Protein AF-A0A7C4WD58-F1 (afdb_monomer_lite)

Sequence (73 aa):
INGIKIEVVSPTNKEFCMNCSRIRITSDGKIKPCLMRWNNHVDILGPMRMGASDDELKKIFIKAISLRAPFYK

Foldseek 3Di:
DPDDDDDDDDPDDLVCLVPDQDWDADPQAWIRLEPPDDPLTFHLVVCVVVPHDPVVSVVSVVSSNVSRDRPRD

pLDDT: mean 92.33, std 8.52, range [52.28, 98.5]

Structure (mmCIF, N/CA/C/O backbone):
data_AF-A0A7C4WD58-F1
#
_entry.id   AF-A0A7C4WD58-F1
#
loop_
_atom_site.group_PDB
_atom_site.id
_atom_site.type_symbol
_atom_site.label_atom_id
_atom_site.label_alt_id
_atom_site.label_comp_id
_atom_site.label_asym_id
_atom_site.label_entity_id
_atom_site.label_seq_id
_atom_site.pdbx_PDB_ins_code
_atom_site.Cartn_x
_atom_site.Cartn_y
_atom_site.Cartn_z
_atom_site.occupancy
_atom_site.B_iso_or_equiv
_atom_site.auth_seq_id
_atom_site.auth_comp_id
_atom_site.auth_asym_id
_atom_site.auth_atom_id
_atom_site.pdbx_PDB_model_num
ATOM 1 N N . ILE A 1 1 ? -42.628 -9.268 13.003 1.00 52.28 1 ILE A N 1
ATOM 2 C CA . ILE A 1 1 ? -41.696 -8.417 12.224 1.00 52.28 1 ILE A CA 1
ATOM 3 C C . ILE A 1 1 ? -40.300 -8.900 12.572 1.00 52.28 1 ILE A C 1
ATOM 5 O O . ILE A 1 1 ? -39.885 -8.729 13.711 1.00 52.28 1 ILE A O 1
ATOM 9 N N . ASN A 1 2 ? -39.658 -9.630 11.658 1.00 62.16 2 ASN A N 1
ATOM 10 C CA . ASN A 1 2 ? -38.337 -10.217 11.885 1.00 62.16 2 ASN A CA 1
ATOM 11 C C . ASN A 1 2 ? -37.344 -9.089 12.191 1.00 62.16 2 ASN A C 1
ATOM 13 O O . ASN A 1 2 ? -37.197 -8.172 11.385 1.00 62.16 2 ASN A O 1
ATOM 17 N N . GLY A 1 3 ? -36.757 -9.122 13.390 1.00 76.44 3 GLY A N 1
ATOM 18 C CA . GLY A 1 3 ? -35.923 -8.052 13.931 1.00 76.44 3 GLY A CA 1
ATOM 19 C C . GLY A 1 3 ? -34.794 -7.672 12.977 1.00 76.44 3 GLY A C 1
ATOM 20 O O . GLY A 1 3 ? -34.004 -8.518 12.564 1.00 76.44 3 GLY A O 1
ATOM 21 N N . ILE A 1 4 ? -34.741 -6.392 12.613 1.00 82.38 4 ILE A N 1
ATOM 22 C CA . ILE A 1 4 ? -33.711 -5.846 11.731 1.00 82.38 4 ILE A CA 1
ATOM 23 C C . ILE A 1 4 ? -32.405 -5.771 12.518 1.00 82.38 4 ILE A C 1
ATOM 25 O O . ILE A 1 4 ? -32.358 -5.200 13.608 1.00 82.38 4 ILE A O 1
ATOM 29 N N . LYS A 1 5 ? -31.336 -6.339 11.958 1.00 86.12 5 LYS A N 1
ATOM 30 C CA . LYS A 1 5 ? -29.990 -6.241 12.523 1.00 86.12 5 LYS A CA 1
ATOM 31 C C . LYS A 1 5 ? -29.277 -5.038 11.909 1.00 86.12 5 LYS A C 1
ATOM 33 O O . LYS A 1 5 ? -29.146 -4.955 10.692 1.00 86.12 5 LYS A O 1
ATOM 38 N N . ILE A 1 6 ? -28.823 -4.124 12.760 1.00 89.38 6 ILE A N 1
ATOM 39 C CA . ILE A 1 6 ? -28.046 -2.939 12.384 1.00 89.38 6 ILE A CA 1
ATOM 40 C C . ILE A 1 6 ? -26.664 -3.075 13.023 1.00 89.38 6 ILE A C 1
ATOM 42 O O . ILE A 1 6 ? -26.566 -3.369 14.213 1.00 89.38 6 ILE A O 1
ATOM 46 N N . GLU A 1 7 ? -25.608 -2.856 12.242 1.00 84.12 7 GLU A N 1
ATOM 47 C CA . GLU A 1 7 ? -24.229 -2.795 12.729 1.00 84.12 7 GLU A CA 1
ATOM 48 C C . GLU A 1 7 ? -23.646 -1.412 12.435 1.00 84.12 7 GLU A C 1
ATOM 50 O O . GLU A 1 7 ? -23.737 -0.908 11.315 1.00 84.12 7 GLU A O 1
ATOM 55 N N . VAL A 1 8 ? -23.052 -0.793 13.454 1.00 86.50 8 VAL A N 1
ATOM 56 C CA . VAL A 1 8 ? -22.409 0.516 13.339 1.00 86.50 8 VAL A CA 1
ATOM 57 C C . VAL A 1 8 ? -20.903 0.308 13.255 1.00 86.50 8 VAL A C 1
ATOM 59 O O . VAL A 1 8 ? -20.275 -0.144 14.211 1.00 86.50 8 VAL A O 1
ATOM 62 N N . VAL A 1 9 ? -20.311 0.672 12.119 1.00 81.06 9 VAL A N 1
ATOM 63 C CA . VAL A 1 9 ? -18.863 0.577 11.907 1.00 81.06 9 VAL A CA 1
ATOM 64 C C . VAL A 1 9 ? -18.226 1.931 12.197 1.00 81.06 9 VAL A C 1
ATOM 66 O O . VAL A 1 9 ? -18.385 2.882 11.432 1.00 81.06 9 VAL A O 1
ATOM 69 N N . SER A 1 10 ? -17.476 2.022 13.296 1.00 81.62 10 SER A N 1
ATOM 70 C CA . SER A 1 10 ? -16.690 3.223 13.590 1.00 81.62 10 SER A CA 1
ATOM 71 C C . SER A 1 10 ? -15.490 3.329 12.634 1.00 81.62 10 SER A C 1
ATOM 73 O O . SER A 1 10 ? -14.724 2.366 12.515 1.00 81.62 10 SER A O 1
ATOM 75 N N . PRO A 1 11 ? -15.265 4.483 11.975 1.00 72.56 11 PRO A N 1
ATOM 76 C CA . PRO A 1 11 ? -14.137 4.670 11.058 1.00 72.56 11 PRO A CA 1
ATOM 77 C C . PRO A 1 11 ? -12.779 4.698 11.779 1.00 72.56 11 PRO A C 1
ATOM 79 O O . PRO A 1 11 ? -11.735 4.514 11.150 1.00 72.56 11 PRO A O 1
ATOM 82 N N . THR A 1 12 ? -12.781 4.908 13.097 1.00 77.12 12 THR A N 1
ATOM 83 C CA . THR A 1 12 ? -11.585 4.996 13.937 1.00 77.12 12 THR A CA 1
ATOM 84 C C . THR A 1 12 ? -11.539 3.816 14.896 1.00 77.12 12 THR A C 1
ATOM 86 O O . THR A 1 12 ? -11.929 3.911 16.058 1.00 77.12 12 THR A O 1
ATOM 89 N N . ASN A 1 13 ? -11.073 2.678 14.391 1.00 82.75 13 ASN A N 1
ATOM 90 C CA . ASN A 1 13 ? -10.905 1.464 15.177 1.00 82.75 13 ASN A CA 1
ATOM 91 C C . ASN A 1 13 ? -9.476 0.916 14.999 1.00 82.75 13 ASN A C 1
ATOM 93 O O . ASN A 1 13 ? -9.047 0.595 13.885 1.00 82.75 13 ASN A O 1
ATOM 97 N N . LYS A 1 14 ? -8.736 0.826 16.112 1.00 86.94 14 LYS A N 1
ATOM 98 C CA . LYS A 1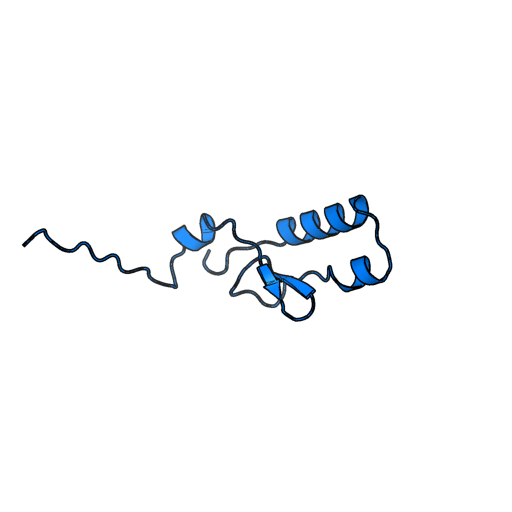 14 ? -7.367 0.292 16.174 1.00 86.94 14 LYS A CA 1
ATOM 99 C C . LYS A 1 14 ? -7.310 -1.171 15.737 1.00 86.94 14 LYS A C 1
ATOM 101 O O . LYS A 1 14 ? -6.461 -1.524 14.926 1.00 86.94 14 LYS A O 1
ATOM 106 N N . GLU A 1 15 ? -8.240 -1.998 16.197 1.00 87.81 15 GLU A N 1
ATOM 107 C CA . GLU A 1 15 ? -8.326 -3.417 15.843 1.00 87.81 15 GLU A CA 1
ATOM 108 C C . GLU A 1 15 ? -8.592 -3.604 14.344 1.00 87.81 15 GLU A C 1
ATOM 110 O O . GLU A 1 15 ? -7.906 -4.380 13.677 1.00 87.81 15 GLU A O 1
ATOM 115 N N . PHE A 1 16 ? -9.488 -2.795 13.769 1.00 88.62 16 PHE A N 1
ATOM 116 C CA . PHE A 1 16 ? -9.702 -2.781 12.320 1.00 88.62 16 PHE A CA 1
ATOM 117 C C . PHE A 1 16 ? -8.428 -2.392 11.560 1.00 88.62 16 PHE A C 1
ATOM 119 O O . PHE A 1 16 ? -8.091 -2.999 10.544 1.00 88.62 16 PHE A O 1
ATOM 126 N N . CYS A 1 17 ? -7.690 -1.389 12.041 1.00 91.44 17 CYS A N 1
ATOM 127 C CA . CYS A 1 17 ? -6.451 -0.956 11.399 1.00 91.44 17 CYS A CA 1
ATOM 128 C C . CYS A 1 17 ? -5.351 -2.021 11.458 1.00 91.44 17 CYS A C 1
ATOM 130 O O . CYS A 1 17 ? -4.652 -2.213 10.459 1.00 91.44 17 CYS A O 1
ATOM 132 N N . MET A 1 18 ? -5.222 -2.722 12.586 1.00 91.06 18 MET A N 1
ATOM 133 C CA . MET A 1 18 ? -4.260 -3.811 12.756 1.00 91.06 18 MET A CA 1
ATOM 134 C C . MET A 1 18 ? -4.582 -5.002 11.847 1.00 91.06 18 MET A C 1
ATOM 136 O O . MET A 1 18 ? -3.674 -5.532 11.212 1.00 91.06 18 MET A O 1
ATOM 140 N N . ASN A 1 19 ? -5.866 -5.336 11.693 1.00 91.19 19 ASN A N 1
ATOM 141 C CA . ASN A 1 19 ? -6.328 -6.465 10.878 1.00 91.19 19 ASN A CA 1
ATOM 142 C C . ASN A 1 19 ? -6.566 -6.127 9.394 1.00 91.19 19 ASN A C 1
ATOM 144 O O . ASN A 1 19 ? -6.776 -7.016 8.572 1.00 91.19 19 ASN A O 1
ATOM 148 N N . CYS A 1 20 ? -6.551 -4.848 9.011 1.00 92.12 20 CYS A N 1
ATOM 149 C CA . CYS A 1 20 ? -6.763 -4.438 7.623 1.00 92.12 20 CYS A CA 1
ATOM 150 C C . CYS A 1 20 ? -5.688 -5.060 6.721 1.00 92.12 20 CYS A C 1
ATOM 152 O O . CYS A 1 20 ? -4.520 -4.924 7.024 1.00 92.12 20 CYS A O 1
ATOM 154 N N . SER A 1 21 ? -6.015 -5.638 5.569 1.00 93.50 21 SER A N 1
ATOM 155 C CA . SER A 1 21 ? -5.028 -6.120 4.575 1.00 93.50 21 SER A CA 1
ATOM 156 C C . SER A 1 21 ? -5.107 -5.364 3.242 1.00 93.50 21 SER A C 1
ATOM 158 O O . SER A 1 21 ? -4.416 -5.681 2.279 1.00 93.50 21 SER A O 1
ATOM 160 N N . ARG A 1 22 ? -5.953 -4.328 3.177 1.00 94.06 22 ARG A N 1
ATOM 161 C CA . ARG A 1 22 ? -6.296 -3.635 1.934 1.00 94.06 22 ARG A CA 1
ATOM 162 C C . ARG A 1 22 ? -5.196 -2.678 1.475 1.00 94.06 22 ARG A C 1
ATOM 164 O O . ARG A 1 22 ? -4.863 -1.728 2.184 1.00 94.06 22 ARG A O 1
ATOM 171 N N . ILE A 1 23 ? -4.767 -2.859 0.233 1.00 94.56 23 ILE A N 1
ATOM 172 C CA . ILE A 1 23 ? -3.894 -1.956 -0.527 1.00 94.56 23 ILE A CA 1
ATOM 173 C C . ILE A 1 23 ? -4.751 -1.221 -1.566 1.00 94.56 23 ILE A C 1
ATOM 175 O O . ILE A 1 23 ? -5.801 -1.717 -1.974 1.00 94.56 23 ILE A O 1
ATOM 179 N N . ARG A 1 24 ? -4.362 -0.001 -1.939 1.00 96.56 24 ARG A N 1
ATOM 180 C CA . ARG A 1 24 ? -5.073 0.837 -2.918 1.00 96.56 24 ARG A CA 1
ATOM 181 C C . ARG A 1 24 ? -4.098 1.389 -3.954 1.00 96.56 24 ARG A C 1
ATOM 183 O O . ARG A 1 24 ? -2.894 1.379 -3.718 1.00 96.56 24 ARG A O 1
ATOM 190 N N . ILE A 1 25 ? -4.631 1.915 -5.051 1.00 97.12 25 ILE A N 1
ATOM 191 C CA . ILE A 1 25 ? -3.895 2.716 -6.034 1.00 97.12 25 ILE A CA 1
ATOM 192 C C . ILE A 1 25 ? -4.535 4.108 -6.073 1.00 97.12 25 ILE A C 1
ATOM 194 O O . ILE A 1 25 ? -5.759 4.230 -6.011 1.00 97.12 25 ILE A O 1
ATOM 198 N N . THR A 1 26 ? -3.718 5.157 -6.089 1.00 97.44 26 THR A N 1
ATOM 199 C CA . THR A 1 26 ? -4.170 6.542 -6.280 1.00 97.44 26 THR A CA 1
ATOM 200 C C . THR A 1 26 ? -4.455 6.822 -7.755 1.00 97.44 26 THR A C 1
ATOM 202 O O . THR A 1 26 ? -3.958 6.123 -8.634 1.00 97.44 26 THR A O 1
ATOM 205 N N . SER A 1 27 ? -5.230 7.865 -8.056 1.00 97.19 27 SER A N 1
ATOM 206 C CA . SER A 1 27 ? -5.539 8.242 -9.445 1.00 97.19 27 SER A CA 1
ATOM 207 C C . SER A 1 27 ? -4.300 8.582 -10.283 1.00 97.19 27 SER A C 1
ATOM 209 O O . SER A 1 27 ? -4.321 8.396 -11.494 1.00 97.19 27 SER A O 1
ATOM 211 N N . ASP A 1 28 ? -3.214 9.034 -9.650 1.00 97.00 28 ASP A N 1
ATOM 212 C CA . ASP A 1 28 ? -1.915 9.294 -10.280 1.00 97.00 28 ASP A CA 1
ATOM 213 C C . ASP A 1 28 ? -0.995 8.059 -10.344 1.00 97.00 28 ASP A C 1
ATOM 215 O O . ASP A 1 28 ? 0.156 8.176 -10.753 1.00 97.00 28 ASP A O 1
ATOM 219 N N . GLY A 1 29 ? -1.484 6.869 -9.975 1.00 97.38 29 GLY A N 1
ATOM 220 C CA . GLY A 1 29 ? -0.773 5.611 -10.208 1.00 97.38 29 GLY A CA 1
ATOM 221 C C . GLY A 1 29 ? 0.271 5.243 -9.154 1.00 97.38 29 GLY A C 1
ATOM 222 O O . GLY A 1 29 ? 1.264 4.587 -9.472 1.00 97.38 29 GLY A O 1
ATOM 223 N N . LYS A 1 30 ? 0.051 5.624 -7.891 1.00 98.25 30 LYS A N 1
ATOM 224 C CA . LYS A 1 30 ? 0.890 5.212 -6.758 1.00 98.25 30 LYS A CA 1
ATOM 225 C C . LYS A 1 30 ? 0.180 4.169 -5.905 1.00 98.25 30 LYS A C 1
ATOM 227 O O . LYS A 1 30 ? -0.999 4.303 -5.579 1.00 98.25 30 LYS A O 1
ATOM 232 N N . ILE A 1 31 ? 0.912 3.152 -5.466 1.00 98.12 31 ILE A N 1
ATOM 233 C CA . ILE A 1 31 ? 0.451 2.205 -4.454 1.00 98.12 31 ILE A CA 1
ATOM 234 C C . ILE A 1 31 ? 0.305 2.954 -3.127 1.00 98.12 31 ILE A C 1
ATOM 236 O O . ILE A 1 31 ? 1.242 3.599 -2.658 1.00 98.12 31 ILE A O 1
ATOM 240 N N . LYS A 1 32 ? -0.875 2.845 -2.515 1.00 97.56 32 LYS A N 1
ATOM 241 C CA . LYS A 1 32 ? -1.261 3.439 -1.231 1.00 97.56 32 LYS A CA 1
ATOM 242 C C . LYS A 1 32 ? -1.517 2.328 -0.201 1.00 97.56 32 LYS A C 1
ATOM 244 O O . LYS A 1 32 ? -2.618 1.766 -0.169 1.00 97.56 32 LYS A O 1
ATOM 249 N N . PRO A 1 33 ? -0.538 2.011 0.668 1.00 96.06 33 PRO A N 1
ATOM 250 C CA . PRO A 1 33 ? -0.649 0.900 1.620 1.00 96.06 33 PRO A CA 1
ATOM 251 C C . PRO A 1 33 ? -1.635 1.146 2.772 1.00 96.06 33 PRO A C 1
ATOM 253 O O . PRO A 1 33 ? -2.098 0.204 3.409 1.00 96.06 33 PRO A O 1
ATOM 256 N N . CYS A 1 34 ? -1.958 2.407 3.074 1.00 95.12 34 CYS A N 1
ATOM 257 C CA . CYS A 1 34 ? -2.936 2.782 4.093 1.00 95.12 34 CYS A CA 1
ATOM 258 C C . CYS A 1 34 ? -3.790 3.951 3.591 1.00 95.12 34 CYS A C 1
ATOM 260 O O . CYS A 1 34 ? -3.262 4.918 3.047 1.00 95.12 34 CYS A O 1
ATOM 262 N N . LEU A 1 35 ? -5.109 3.887 3.805 1.00 94.00 35 LEU A N 1
ATOM 263 C CA . LEU A 1 35 ? -6.042 4.933 3.367 1.00 94.00 35 LEU A CA 1
ATOM 264 C C . LEU A 1 35 ? -5.706 6.305 3.971 1.00 94.00 35 LEU A C 1
ATOM 266 O O . LEU A 1 35 ? -5.754 7.307 3.267 1.00 94.00 35 LEU A O 1
ATOM 270 N N . MET A 1 36 ? -5.323 6.330 5.248 1.00 93.12 36 MET A N 1
ATOM 271 C CA . MET A 1 36 ? -5.136 7.566 6.016 1.00 93.12 36 MET A CA 1
ATOM 272 C C . MET A 1 36 ? -3.691 8.087 6.014 1.00 93.12 36 MET A C 1
ATOM 274 O O . MET A 1 36 ? -3.423 9.149 6.565 1.00 93.12 36 MET A O 1
ATOM 278 N N . ARG A 1 37 ? -2.735 7.370 5.401 1.00 92.94 37 ARG A N 1
ATOM 279 C CA . ARG A 1 37 ? -1.334 7.820 5.309 1.00 92.94 37 ARG A CA 1
ATOM 280 C C . ARG A 1 37 ? -1.034 8.434 3.951 1.00 92.94 37 ARG A C 1
ATOM 282 O O . ARG A 1 37 ? -1.479 7.928 2.920 1.00 92.94 37 ARG A O 1
ATOM 289 N N . TRP A 1 38 ? -0.245 9.507 3.965 1.00 93.31 38 TRP A N 1
ATOM 290 C CA . TRP A 1 38 ? 0.160 10.229 2.757 1.00 93.31 38 TRP A CA 1
ATOM 291 C C . TRP A 1 38 ? 1.645 10.108 2.411 1.00 93.31 38 TRP A C 1
ATOM 293 O O . TRP A 1 38 ? 2.025 10.312 1.264 1.00 93.31 38 TRP A O 1
ATOM 303 N N . ASN A 1 39 ? 2.469 9.686 3.366 1.00 94.38 39 ASN A N 1
ATOM 304 C CA . ASN A 1 39 ? 3.927 9.697 3.273 1.00 94.38 39 ASN A CA 1
ATOM 305 C C . ASN A 1 39 ? 4.565 8.348 2.891 1.00 94.38 39 ASN A C 1
ATOM 307 O O . ASN A 1 39 ? 5.784 8.241 2.903 1.00 94.38 39 ASN A O 1
ATOM 311 N N . ASN A 1 40 ? 3.774 7.316 2.582 1.00 94.62 40 ASN A N 1
ATOM 312 C CA . ASN A 1 40 ? 4.273 5.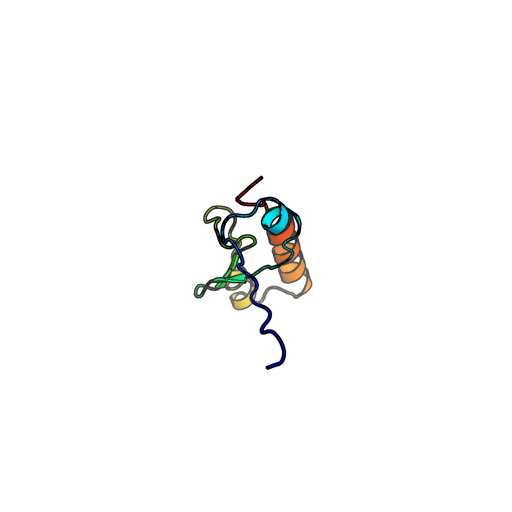970 2.271 1.00 94.62 40 ASN A CA 1
ATOM 313 C C . ASN A 1 40 ? 3.750 5.424 0.932 1.00 94.62 40 ASN A C 1
ATOM 315 O O . ASN A 1 40 ? 3.591 4.216 0.765 1.00 94.62 40 ASN A O 1
ATOM 319 N N . HIS A 1 41 ? 3.450 6.324 -0.003 1.00 97.00 41 HIS A N 1
ATOM 320 C CA . HIS A 1 41 ? 3.062 5.958 -1.358 1.00 97.00 41 HIS A CA 1
ATOM 321 C C . HIS A 1 41 ? 4.274 5.538 -2.184 1.00 97.00 41 HIS A C 1
ATOM 323 O O . HIS A 1 41 ? 5.357 6.099 -2.030 1.00 97.00 41 HIS A O 1
ATOM 329 N N . VAL A 1 42 ? 4.074 4.591 -3.095 1.00 98.19 42 VAL A N 1
ATOM 330 C CA . VAL A 1 42 ? 5.126 4.103 -3.994 1.00 98.19 42 VAL A CA 1
ATOM 331 C C . VAL A 1 42 ? 4.635 4.198 -5.430 1.00 98.19 42 VAL A C 1
ATOM 333 O O . VAL A 1 42 ? 3.582 3.655 -5.743 1.00 98.19 42 VAL A O 1
ATOM 336 N N . ASP A 1 43 ? 5.371 4.895 -6.293 1.00 98.00 43 ASP A N 1
ATOM 337 C CA . ASP A 1 43 ? 5.043 4.971 -7.718 1.00 98.00 43 ASP A CA 1
ATOM 338 C C . ASP A 1 43 ? 5.190 3.599 -8.387 1.00 98.00 43 ASP A C 1
ATOM 340 O O . ASP A 1 43 ? 6.215 2.933 -8.236 1.00 98.00 43 ASP A O 1
ATOM 344 N N . ILE A 1 44 ? 4.144 3.180 -9.097 1.00 98.19 44 ILE A N 1
ATOM 345 C CA . ILE A 1 44 ? 4.137 1.962 -9.915 1.00 98.19 44 ILE A CA 1
ATOM 346 C C . ILE A 1 44 ? 3.889 2.299 -11.388 1.00 98.19 44 ILE A C 1
ATOM 348 O O . ILE A 1 44 ? 4.415 1.626 -12.270 1.00 98.19 44 ILE A O 1
ATOM 352 N N . LEU A 1 45 ? 3.155 3.381 -11.668 1.00 98.12 45 LEU A N 1
ATOM 353 C CA . LEU A 1 45 ? 2.799 3.776 -13.024 1.00 98.12 45 LEU A CA 1
ATOM 354 C C . LEU A 1 45 ? 4.004 4.265 -13.833 1.00 98.12 45 LEU A C 1
ATOM 356 O O . LEU A 1 45 ? 4.086 3.952 -15.020 1.00 98.12 45 LEU A O 1
ATOM 360 N N . GLY A 1 46 ? 4.941 4.997 -13.218 1.00 98.25 46 GLY A N 1
ATOM 361 C CA . GLY A 1 46 ? 6.186 5.409 -13.875 1.00 98.25 46 GLY A CA 1
ATOM 362 C C . GLY A 1 46 ? 6.992 4.211 -14.397 1.00 98.25 46 GLY A C 1
ATOM 363 O O . GLY A 1 46 ? 7.193 4.114 -15.609 1.00 98.25 46 GLY A O 1
ATOM 364 N N . PRO A 1 47 ? 7.386 3.256 -13.532 1.00 98.06 47 PRO A N 1
ATOM 365 C CA . PRO A 1 47 ? 8.060 2.022 -13.938 1.00 98.06 47 PRO A CA 1
ATOM 366 C C . PRO A 1 47 ? 7.311 1.234 -15.019 1.00 98.06 47 PRO A C 1
ATOM 368 O O . PRO A 1 47 ? 7.921 0.840 -16.010 1.00 98.06 47 PRO A O 1
ATOM 371 N N . MET A 1 48 ? 5.988 1.072 -14.891 1.00 97.94 48 MET A N 1
ATOM 37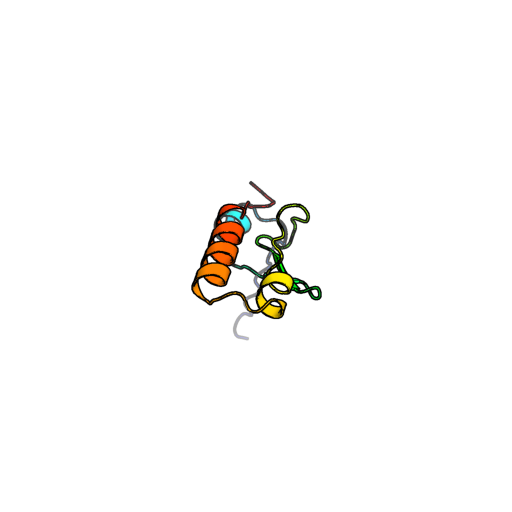2 C CA . MET A 1 48 ? 5.177 0.398 -15.916 1.00 97.94 48 MET A CA 1
ATOM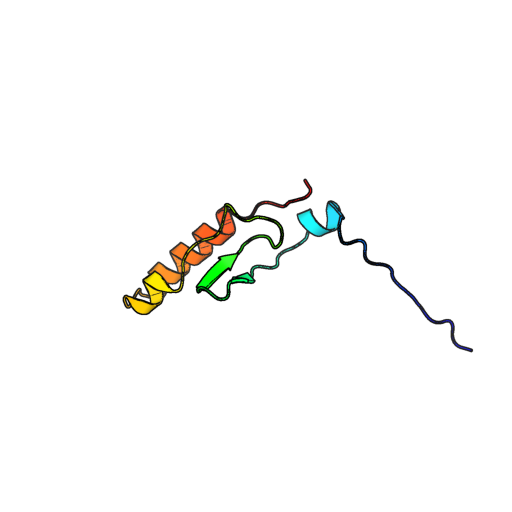 373 C C . MET A 1 48 ? 5.274 1.093 -17.280 1.00 97.94 48 MET A C 1
ATOM 375 O O . MET A 1 48 ? 5.448 0.435 -18.301 1.00 97.94 48 MET A O 1
ATOM 379 N N . ARG A 1 49 ? 5.196 2.429 -17.312 1.00 98.19 49 ARG A N 1
ATOM 380 C CA . ARG A 1 49 ? 5.300 3.215 -18.554 1.00 98.19 49 ARG A CA 1
ATOM 381 C C . ARG A 1 49 ? 6.699 3.200 -19.167 1.00 98.19 49 ARG A C 1
ATOM 383 O O . ARG A 1 49 ? 6.817 3.402 -20.369 1.00 98.19 49 ARG A O 1
ATOM 390 N N . MET A 1 50 ? 7.734 2.954 -18.368 1.00 98.31 50 MET A N 1
ATOM 391 C CA . MET A 1 50 ? 9.112 2.780 -18.843 1.00 98.31 50 MET A CA 1
ATOM 392 C C . MET A 1 50 ? 9.417 1.346 -19.306 1.00 98.31 50 MET A C 1
ATOM 394 O O . MET A 1 50 ? 10.543 1.075 -19.709 1.00 98.31 50 MET A O 1
ATOM 398 N N . GLY A 1 51 ? 8.438 0.435 -19.267 1.00 98.12 51 GLY A N 1
ATOM 399 C CA . GLY A 1 51 ? 8.614 -0.949 -19.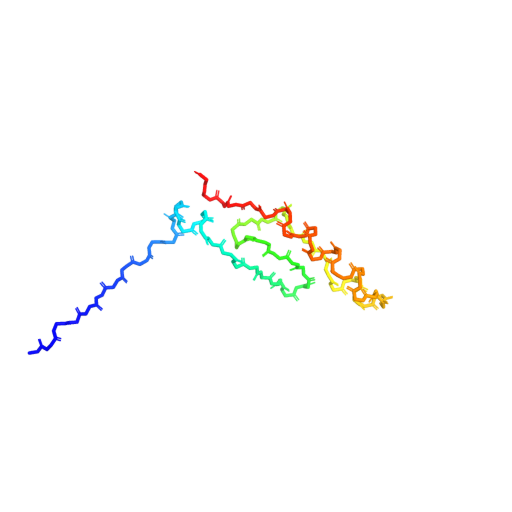708 1.00 98.12 51 GLY A CA 1
ATOM 400 C C . GLY A 1 51 ? 9.280 -1.857 -18.674 1.00 98.12 51 GLY A C 1
ATOM 401 O O . GLY A 1 51 ? 9.934 -2.821 -19.060 1.00 98.12 51 GLY A O 1
ATOM 402 N N . ALA A 1 52 ? 9.133 -1.559 -17.378 1.00 98.31 52 ALA A N 1
ATOM 403 C CA . ALA A 1 52 ? 9.611 -2.444 -16.318 1.00 98.31 52 ALA A CA 1
ATOM 404 C C . ALA A 1 52 ? 9.009 -3.854 -16.453 1.00 98.31 52 ALA A C 1
ATOM 406 O O . ALA A 1 52 ? 7.819 -4.018 -16.730 1.00 98.31 52 ALA A O 1
ATOM 407 N N . SER A 1 53 ? 9.840 -4.862 -16.214 1.00 98.50 53 SER A N 1
ATOM 408 C CA . SER A 1 53 ? 9.448 -6.271 -16.183 1.00 98.50 53 SER A CA 1
ATOM 409 C C . SER A 1 53 ? 8.547 -6.594 -14.988 1.00 98.50 53 SER A C 1
ATOM 411 O O . SER A 1 53 ? 8.581 -5.920 -13.955 1.00 98.50 53 SER A O 1
ATOM 413 N N . ASP A 1 54 ? 7.798 -7.694 -15.077 1.00 98.31 54 ASP A N 1
ATOM 414 C CA . ASP A 1 54 ? 6.953 -8.172 -13.975 1.00 98.31 54 ASP A CA 1
ATOM 415 C C . ASP A 1 54 ? 7.741 -8.402 -12.677 1.00 98.31 54 ASP A C 1
ATOM 417 O O . ASP A 1 54 ? 7.238 -8.121 -11.588 1.00 98.31 54 ASP A O 1
ATOM 421 N N . ASP A 1 55 ? 8.998 -8.844 -12.765 1.00 98.50 55 ASP A N 1
ATOM 422 C CA . ASP A 1 55 ? 9.865 -9.027 -11.597 1.00 98.50 55 ASP A CA 1
ATOM 423 C C . ASP A 1 55 ? 10.244 -7.698 -10.931 1.00 98.50 55 ASP A C 1
ATOM 425 O O . ASP A 1 55 ? 10.314 -7.604 -9.701 1.00 98.50 55 ASP A O 1
ATOM 429 N N . GLU A 1 56 ? 10.467 -6.644 -11.716 1.00 98.25 56 GLU A N 1
ATOM 430 C CA . GLU A 1 56 ? 10.706 -5.296 -11.194 1.00 98.25 56 GLU A CA 1
ATOM 431 C C . GLU A 1 56 ? 9.441 -4.721 -10.557 1.00 98.25 56 GLU A C 1
ATOM 433 O O . GLU A 1 56 ? 9.489 -4.214 -9.431 1.00 98.25 56 GLU A O 1
ATOM 438 N N . LEU A 1 57 ? 8.292 -4.875 -11.218 1.00 98.44 57 LEU A N 1
ATOM 439 C CA . LEU A 1 57 ? 6.995 -4.462 -10.683 1.00 98.44 57 LEU A CA 1
ATOM 440 C C . LEU A 1 57 ? 6.658 -5.212 -9.387 1.00 98.44 57 LEU A C 1
ATOM 442 O O . LEU A 1 57 ? 6.200 -4.605 -8.416 1.00 98.44 57 LEU A O 1
ATOM 446 N N . LYS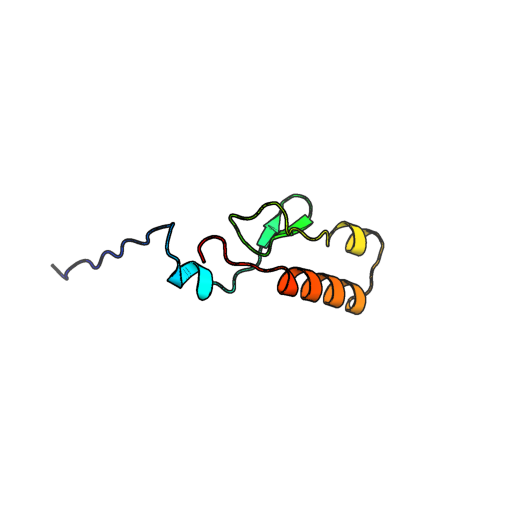 A 1 58 ? 6.971 -6.509 -9.311 1.00 98.38 58 LYS A N 1
ATOM 447 C CA . LYS A 1 58 ? 6.821 -7.324 -8.100 1.00 98.38 58 LYS A CA 1
ATOM 448 C C . LYS A 1 58 ? 7.689 -6.804 -6.957 1.00 98.38 58 LYS A C 1
ATOM 450 O O . LYS A 1 58 ? 7.205 -6.703 -5.829 1.00 98.38 58 LYS A O 1
ATOM 455 N N . LYS A 1 59 ? 8.943 -6.420 -7.221 1.00 98.50 59 LYS A N 1
ATOM 456 C CA . LYS A 1 59 ? 9.819 -5.798 -6.208 1.00 98.50 59 LYS A CA 1
ATOM 457 C C . LYS A 1 59 ? 9.244 -4.474 -5.704 1.00 98.50 59 LYS A C 1
ATOM 459 O O . LYS A 1 59 ? 9.243 -4.235 -4.495 1.00 98.50 59 LYS A O 1
ATOM 464 N N . ILE A 1 60 ? 8.711 -3.638 -6.598 1.00 98.12 60 ILE A N 1
ATOM 465 C CA . ILE A 1 60 ? 8.053 -2.373 -6.232 1.00 98.12 60 ILE A CA 1
ATOM 466 C C . ILE A 1 60 ? 6.821 -2.638 -5.358 1.00 98.12 60 ILE A C 1
ATOM 468 O O . ILE A 1 60 ? 6.642 -1.990 -4.324 1.00 98.12 60 ILE A O 1
ATOM 472 N N . PHE A 1 61 ? 6.005 -3.625 -5.723 1.00 97.88 61 PHE A N 1
ATOM 473 C CA . PHE A 1 61 ? 4.828 -4.019 -4.956 1.00 97.88 61 PHE A CA 1
ATOM 474 C C . PHE A 1 61 ? 5.192 -4.521 -3.550 1.00 97.88 61 PHE A C 1
ATOM 476 O O . PHE A 1 61 ? 4.626 -4.049 -2.562 1.00 97.88 61 PHE A O 1
ATOM 483 N N . ILE A 1 62 ? 6.188 -5.406 -3.434 1.00 97.94 62 ILE A N 1
ATOM 484 C CA . ILE A 1 62 ? 6.687 -5.905 -2.142 1.00 97.94 62 ILE A CA 1
ATOM 485 C C . ILE A 1 62 ? 7.224 -4.752 -1.283 1.00 97.94 62 ILE A C 1
ATOM 487 O O . ILE A 1 62 ? 6.904 -4.674 -0.097 1.00 97.94 62 ILE A O 1
ATOM 491 N N . LYS A 1 63 ? 7.970 -3.812 -1.878 1.00 97.81 63 LYS A N 1
ATOM 492 C CA . LYS A 1 63 ? 8.434 -2.596 -1.192 1.00 97.81 63 LYS A CA 1
ATOM 493 C C . LYS A 1 63 ? 7.266 -1.752 -0.674 1.00 97.81 63 LYS A C 1
ATOM 495 O O . LYS A 1 63 ? 7.311 -1.254 0.446 1.00 97.81 63 LYS A O 1
ATOM 500 N N . ALA A 1 64 ? 6.202 -1.583 -1.456 1.00 97.38 64 ALA A N 1
ATOM 501 C CA . ALA A 1 64 ? 5.025 -0.849 -0.998 1.00 97.38 64 ALA A CA 1
ATOM 502 C C . ALA A 1 64 ? 4.338 -1.548 0.189 1.00 97.38 64 ALA A C 1
ATOM 504 O O . ALA A 1 64 ? 3.923 -0.885 1.141 1.00 97.38 64 ALA A O 1
ATOM 505 N N . ILE A 1 65 ? 4.272 -2.884 0.174 1.00 96.06 65 ILE A N 1
ATOM 506 C CA . ILE A 1 65 ? 3.744 -3.681 1.290 1.00 96.06 65 ILE A CA 1
ATOM 507 C C . ILE A 1 65 ? 4.611 -3.534 2.539 1.00 96.06 65 ILE A C 1
ATOM 509 O O . ILE A 1 65 ? 4.066 -3.346 3.623 1.00 96.06 65 ILE A O 1
ATOM 513 N N . SER A 1 66 ? 5.940 -3.573 2.422 1.00 96.56 66 SER A N 1
ATOM 514 C CA . SER A 1 66 ? 6.823 -3.442 3.590 1.00 96.56 66 SER A CA 1
ATOM 515 C C . SER A 1 66 ? 6.724 -2.064 4.257 1.00 96.56 66 SER A C 1
ATOM 517 O O . SER A 1 66 ? 7.004 -1.928 5.443 1.00 96.56 66 SER A O 1
ATOM 519 N N . LEU A 1 67 ? 6.294 -1.039 3.514 1.00 95.62 67 LEU A N 1
ATOM 520 C CA . LEU A 1 67 ? 6.029 0.313 4.021 1.00 95.62 67 LEU A CA 1
ATOM 521 C C . LEU A 1 67 ? 4.623 0.479 4.621 1.00 95.62 67 LEU A C 1
ATOM 523 O O . LEU A 1 67 ? 4.246 1.570 5.073 1.00 95.62 67 LEU A O 1
ATOM 527 N N . ARG A 1 68 ? 3.808 -0.578 4.618 1.00 94.56 68 ARG A N 1
ATOM 528 C CA . ARG A 1 68 ? 2.478 -0.563 5.214 1.00 94.56 68 ARG A CA 1
ATOM 529 C C . ARG A 1 68 ? 2.586 -0.369 6.726 1.00 94.56 68 ARG A C 1
ATOM 531 O O . ARG A 1 68 ? 3.142 -1.189 7.445 1.00 94.56 68 ARG A O 1
ATOM 538 N N . ALA A 1 69 ? 1.939 0.683 7.219 1.00 93.19 69 ALA A N 1
ATOM 539 C CA . ALA A 1 69 ? 1.797 0.946 8.644 1.00 93.19 69 ALA A CA 1
ATOM 540 C C . ALA A 1 69 ? 0.343 1.332 8.965 1.00 93.19 69 ALA A C 1
ATOM 542 O O . ALA A 1 69 ? -0.178 2.263 8.339 1.00 93.19 69 ALA A O 1
ATOM 543 N N . PRO A 1 70 ? -0.308 0.684 9.952 1.00 91.94 70 PRO A N 1
ATOM 544 C CA . PRO A 1 70 ? -1.601 1.123 10.473 1.00 91.94 70 PRO A CA 1
ATOM 545 C C . PRO A 1 70 ? -1.558 2.601 10.879 1.00 91.94 70 PRO A C 1
ATOM 547 O O . PRO A 1 70 ? -0.527 3.090 11.356 1.00 91.94 70 PRO A O 1
ATOM 550 N N . PHE A 1 71 ? -2.643 3.339 10.631 1.00 91.56 71 PHE A N 1
ATOM 551 C CA . PHE A 1 71 ? -2.745 4.741 11.045 1.00 91.56 71 PHE A CA 1
ATOM 552 C C . PHE A 1 71 ? -3.019 4.833 12.548 1.00 91.56 71 PHE A C 1
ATOM 554 O O . PHE A 1 71 ? -2.224 5.429 13.268 1.00 91.56 71 PHE A O 1
ATOM 561 N N . TYR A 1 72 ? -4.070 4.149 13.007 1.00 88.75 72 TYR A N 1
ATOM 562 C CA . TYR A 1 72 ? -4.344 3.911 14.422 1.00 88.75 72 TYR A CA 1
ATOM 563 C C . TYR A 1 72 ? -3.568 2.666 14.872 1.00 88.75 72 TYR A C 1
ATOM 565 O O . TYR A 1 72 ? -3.766 1.591 14.299 1.00 88.75 72 TYR A O 1
ATOM 573 N N . LYS A 1 73 ? -2.648 2.837 15.828 1.00 81.38 73 LYS A N 1
ATOM 574 C CA . LYS A 1 73 ? -1.737 1.800 16.336 1.00 81.38 73 LYS A CA 1
ATOM 575 C C . LYS A 1 73 ? -1.979 1.472 17.791 1.00 81.38 73 LYS A C 1
ATOM 577 O O . LYS A 1 73 ? -2.543 2.288 18.550 1.00 81.38 73 LYS A O 1
#

Secondary structure (DSSP, 8-state):
-PPPP-----S--HHHHHH----EE-TTSEEES-TT-SS--EE-HHHHHTT--HHHHHHHHHHHHHT---S--

Radius of gyration: 16.78 Å; chains: 1; bounding box: 52×20×36 Å